Protein AF-A0A958ZJN3-F1 (afdb_monomer)

pLDDT: mean 93.8, std 6.38, range [65.38, 98.19]

Nearest PDB structures (foldseek):
  4qgr-assembly1_B  TM=9.842E-01  e=8.094E-03  Brucella abortus 2308
  8e75-assembly1_A  TM=9.952E-01  e=1.212E-01  Psychrobacter cryohalolentis K5
  3nu7-assembly1_B  TM=9.693E-01  e=3.065E-01  Pseudomonas aeruginosa

Secondary structure (DSSP, 8-state):
-----SS-HHHHHHHHHHHHHHHHHHHHHHT--SS-HHHHHHHHHHHHHHT-S------

Foldseek 3Di:
DPPDDPDCVPVVCVVCVVVVVVVVVVCVVVVCPDPDPVVVVVFVVVCVVVVHPGDDDDD

Mean predicted aligned error: 3.88 Å

Structure (mmCIF, N/CA/C/O backbone):
data_AF-A0A958ZJN3-F1
#
_entry.id   AF-A0A958ZJN3-F1
#
loop_
_atom_site.group_PDB
_atom_site.id
_atom_site.type_symbol
_atom_site.label_atom_id
_atom_site.label_alt_id
_atom_site.label_comp_id
_atom_site.label_asym_id
_atom_site.label_entity_id
_atom_site.label_seq_id
_atom_site.pdbx_PDB_ins_code
_atom_site.Cartn_x
_atom_site.Cartn_y
_atom_site.Cartn_z
_atom_site.occupancy
_atom_site.B_iso_or_equiv
_atom_site.auth_seq_id
_atom_site.auth_co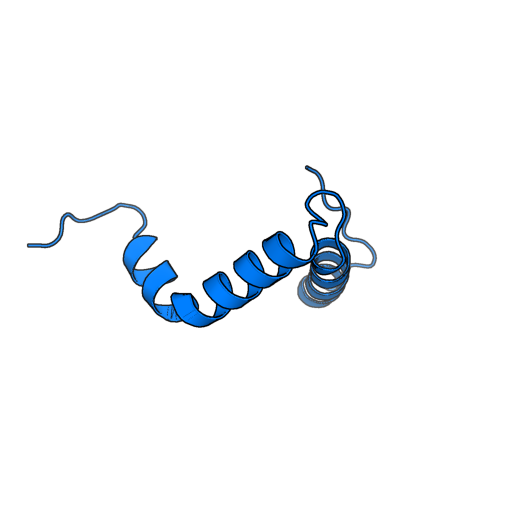mp_id
_atom_site.auth_asym_id
_atom_site.auth_atom_id
_atom_site.pdbx_PDB_model_num
ATOM 1 N N . MET A 1 1 ? -14.578 6.822 26.868 1.00 65.38 1 MET A N 1
ATOM 2 C CA . MET A 1 1 ? -15.274 6.725 25.566 1.00 65.38 1 MET A CA 1
ATOM 3 C C . MET A 1 1 ? -14.264 7.025 24.477 1.00 65.38 1 MET A C 1
ATOM 5 O O . MET A 1 1 ? -13.592 8.044 24.581 1.00 65.38 1 MET A O 1
ATOM 9 N N . LYS A 1 2 ? -14.104 6.140 23.485 1.00 75.50 2 LYS A N 1
ATOM 10 C CA . LYS A 1 2 ? -13.334 6.483 22.281 1.00 75.50 2 LYS A CA 1
ATOM 11 C C . LYS A 1 2 ? -14.137 7.551 21.512 1.00 75.50 2 LYS A C 1
ATOM 13 O O . LYS A 1 2 ? -15.359 7.399 21.436 1.00 75.50 2 LYS A O 1
ATOM 18 N N . PRO A 1 3 ? -13.513 8.621 20.995 1.00 83.69 3 PRO A N 1
ATOM 19 C CA . PRO A 1 3 ? -14.210 9.579 20.143 1.00 83.69 3 PRO A CA 1
ATOM 20 C C . PRO A 1 3 ? -14.774 8.847 18.921 1.00 83.69 3 PRO A C 1
ATOM 22 O O . PRO A 1 3 ? -14.057 8.054 18.308 1.00 83.69 3 PRO A O 1
ATOM 25 N N . LEU A 1 4 ? -16.045 9.078 18.586 1.00 85.25 4 LEU A N 1
ATOM 26 C CA . LEU A 1 4 ? -16.653 8.482 17.399 1.00 85.25 4 LEU A CA 1
ATOM 27 C C . LEU A 1 4 ? -16.109 9.208 16.164 1.00 85.25 4 LEU A C 1
ATOM 29 O O . LEU A 1 4 ? -16.450 10.364 15.919 1.00 85.25 4 LEU A O 1
ATOM 33 N N . GLN A 1 5 ? -15.231 8.537 15.425 1.00 88.75 5 GLN A N 1
ATOM 34 C CA . GLN A 1 5 ? -14.683 9.043 14.171 1.00 88.75 5 GLN A CA 1
ATOM 35 C C . GLN A 1 5 ? -15.626 8.680 13.022 1.00 88.75 5 GLN A C 1
ATOM 37 O O . GLN A 1 5 ? -16.162 7.573 12.997 1.00 88.75 5 GLN A O 1
ATOM 42 N N . LEU A 1 6 ? -15.802 9.587 12.056 1.00 92.19 6 LEU A N 1
ATOM 43 C CA . LEU A 1 6 ? -16.605 9.329 10.851 1.00 92.19 6 LEU A CA 1
ATOM 44 C C . LEU A 1 6 ? -16.062 8.130 10.050 1.00 92.19 6 LEU A C 1
ATOM 46 O O . LEU A 1 6 ? -16.837 7.359 9.494 1.00 92.19 6 LEU A O 1
ATOM 50 N N . VAL A 1 7 ? -14.736 7.954 10.033 1.00 93.50 7 VAL A N 1
ATOM 51 C CA . VAL A 1 7 ? -14.042 6.782 9.482 1.00 93.50 7 VAL A CA 1
ATOM 52 C C . VAL A 1 7 ? -12.931 6.379 10.455 1.00 93.50 7 VAL A C 1
ATOM 54 O O . VAL A 1 7 ? -12.016 7.160 10.715 1.00 93.50 7 VAL A O 1
ATOM 57 N N . ASP A 1 8 ? -13.005 5.169 11.015 1.00 93.44 8 ASP A N 1
ATOM 58 C CA . ASP A 1 8 ? -12.014 4.656 11.975 1.00 93.44 8 ASP A CA 1
ATOM 59 C C . ASP A 1 8 ? -10.837 3.968 11.266 1.00 93.44 8 ASP A C 1
ATOM 61 O O . ASP A 1 8 ? -10.736 2.740 11.198 1.00 93.44 8 ASP A O 1
ATOM 65 N N . LEU A 1 9 ? -9.922 4.786 10.745 1.00 93.62 9 LEU A N 1
ATOM 66 C CA . LEU A 1 9 ? -8.686 4.305 10.125 1.00 93.62 9 LEU A CA 1
ATOM 67 C C . LEU A 1 9 ? -7.697 3.729 11.149 1.00 93.62 9 LEU A C 1
ATOM 69 O O . LEU A 1 9 ? -6.853 2.913 10.788 1.00 93.62 9 LEU A O 1
ATOM 73 N N . GLN A 1 10 ? -7.799 4.113 12.427 1.00 93.00 10 GLN A N 1
ATOM 74 C CA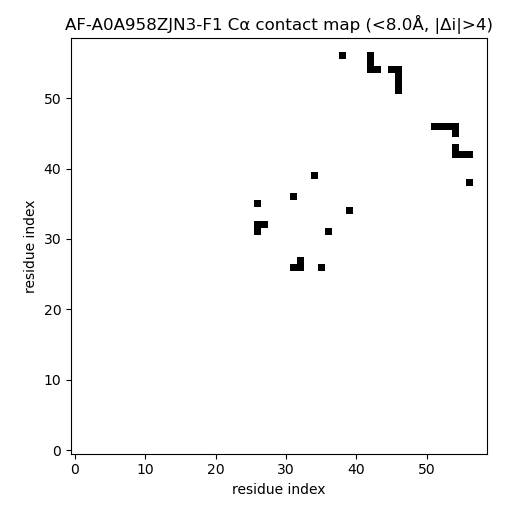 . GLN A 1 10 ? -6.887 3.630 13.465 1.00 93.00 10 GLN A CA 1
ATOM 75 C C . GLN A 1 10 ? -7.110 2.141 13.723 1.00 93.00 10 GLN A C 1
ATOM 77 O O . GLN A 1 10 ? -6.166 1.354 13.678 1.00 93.00 10 GLN A O 1
ATOM 82 N N . THR A 1 11 ? -8.358 1.745 13.969 1.00 93.88 11 THR A N 1
ATOM 83 C CA . THR A 1 11 ? -8.689 0.334 14.187 1.00 93.88 11 THR A CA 1
ATOM 84 C C . THR A 1 11 ? -8.517 -0.473 12.896 1.00 93.88 11 THR A C 1
ATOM 86 O O . THR A 1 11 ? -8.172 -1.650 12.961 1.00 93.88 11 THR A O 1
ATOM 89 N N . GLN A 1 12 ? -8.721 0.133 11.717 1.00 94.69 12 GLN A N 1
ATOM 90 C CA . GLN A 1 12 ? -8.416 -0.517 10.439 1.00 94.69 12 GLN A CA 1
ATOM 91 C C . GLN A 1 12 ? -6.920 -0.820 10.309 1.00 94.69 12 GLN A C 1
ATOM 93 O O . GLN A 1 12 ? -6.572 -1.973 10.078 1.00 94.69 12 GLN A O 1
ATOM 98 N N . TYR A 1 13 ? -6.050 0.174 10.514 1.00 96.19 13 TYR A N 1
ATOM 99 C CA . TYR A 1 13 ? -4.597 0.004 10.459 1.00 96.19 13 TYR A CA 1
ATOM 100 C C . TYR A 1 13 ? -4.119 -1.059 11.452 1.00 96.19 13 TYR A C 1
ATOM 102 O O . TYR A 1 13 ? -3.391 -1.960 11.059 1.00 96.19 13 TYR A O 1
ATOM 110 N N . GLN A 1 14 ? -4.603 -1.033 12.699 1.00 96.44 14 GLN A N 1
ATOM 111 C CA . GLN A 1 14 ? -4.231 -2.019 13.726 1.00 96.44 14 GLN A CA 1
ATOM 112 C C . GLN A 1 14 ? -4.498 -3.475 13.312 1.00 96.44 14 GLN A C 1
ATOM 114 O O . GLN A 1 14 ? -3.793 -4.373 13.761 1.00 96.44 14 GLN A O 1
ATOM 119 N N . LYS A 1 15 ? -5.497 -3.735 12.456 1.00 97.62 15 LYS A N 1
ATOM 120 C CA . LYS A 1 15 ? -5.804 -5.094 11.974 1.00 97.62 15 LYS A CA 1
ATOM 121 C C . LYS A 1 15 ? -4.806 -5.613 10.940 1.00 97.62 15 LYS A C 1
ATOM 123 O O . LYS A 1 15 ? -4.673 -6.822 10.814 1.00 97.62 15 LYS A O 1
ATOM 128 N N . ILE A 1 16 ? -4.155 -4.716 10.202 1.00 97.75 16 ILE A N 1
ATOM 129 C CA . ILE A 1 16 ? -3.251 -5.034 9.083 1.00 97.75 16 ILE A CA 1
ATOM 130 C C . ILE A 1 16 ? -1.852 -4.426 9.280 1.00 97.75 16 ILE A C 1
ATOM 132 O O . ILE A 1 16 ? -1.063 -4.327 8.343 1.00 97.75 16 ILE A O 1
ATOM 136 N N . GLU A 1 17 ? -1.529 -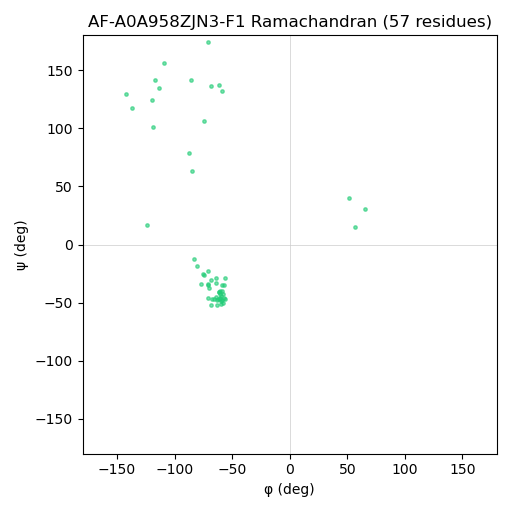4.019 10.510 1.00 97.62 17 GLU A N 1
ATOM 137 C CA . GLU A 1 17 ? -0.321 -3.265 10.855 1.00 97.62 17 GLU A CA 1
ATOM 138 C C . GLU A 1 17 ? 0.955 -4.024 10.484 1.00 97.62 17 GLU A C 1
ATOM 140 O O . GLU A 1 17 ? 1.877 -3.451 9.908 1.00 97.62 17 GLU A O 1
ATOM 145 N N . SER A 1 18 ? 1.010 -5.322 10.784 1.00 98.19 18 SER A N 1
ATOM 146 C CA . SER A 1 18 ? 2.172 -6.160 10.483 1.00 98.19 18 SER A CA 1
ATOM 147 C C . SER A 1 18 ? 2.463 -6.241 8.983 1.00 98.19 18 SER A C 1
ATOM 149 O O . SER A 1 18 ? 3.624 -6.163 8.586 1.00 98.19 18 SER A O 1
ATOM 151 N N . GLU A 1 19 ? 1.423 -6.356 8.157 1.00 97.75 19 GLU A N 1
ATOM 152 C CA . GLU A 1 19 ? 1.545 -6.437 6.697 1.00 97.75 19 GLU A CA 1
ATOM 153 C C . GLU A 1 19 ? 1.962 -5.088 6.102 1.00 97.75 19 GLU A C 1
ATOM 155 O O . GLU A 1 19 ? 2.916 -5.025 5.324 1.00 97.75 19 GLU A O 1
ATOM 160 N N . ILE A 1 20 ? 1.324 -3.995 6.541 1.00 97.06 20 ILE A N 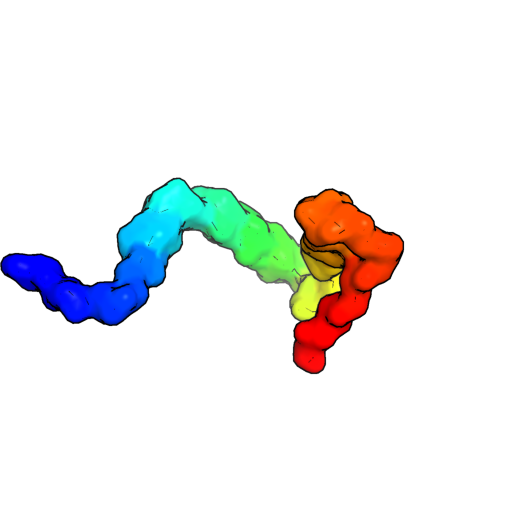1
ATOM 161 C CA . ILE A 1 20 ? 1.682 -2.637 6.110 1.00 97.06 20 ILE A CA 1
ATOM 162 C C . ILE A 1 20 ? 3.133 -2.320 6.482 1.00 97.06 20 ILE A C 1
ATOM 164 O O . ILE A 1 20 ? 3.899 -1.862 5.634 1.00 97.06 20 ILE A O 1
ATOM 168 N N . ASN A 1 21 ? 3.538 -2.584 7.727 1.00 97.94 21 ASN A N 1
ATOM 169 C CA . ASN A 1 21 ? 4.894 -2.291 8.189 1.00 97.94 21 ASN A CA 1
ATOM 170 C C . ASN A 1 21 ? 5.946 -3.072 7.397 1.00 97.94 21 ASN A C 1
ATOM 172 O O . ASN A 1 21 ? 6.986 -2.514 7.046 1.00 97.94 21 ASN A O 1
ATOM 176 N N . ALA A 1 22 ? 5.681 -4.343 7.087 1.00 97.88 22 ALA A N 1
ATOM 177 C CA . ALA A 1 22 ? 6.572 -5.146 6.259 1.00 97.88 22 ALA A CA 1
ATOM 178 C C . ALA A 1 22 ? 6.725 -4.559 4.844 1.00 97.88 22 ALA A C 1
ATOM 180 O O . ALA A 1 22 ? 7.858 -4.394 4.384 1.00 97.88 22 ALA A O 1
ATOM 181 N N . ALA A 1 23 ? 5.620 -4.185 4.191 1.00 96.50 23 ALA A N 1
ATOM 182 C CA . ALA A 1 23 ? 5.638 -3.591 2.853 1.00 96.50 23 ALA A CA 1
ATOM 183 C C . ALA A 1 23 ? 6.370 -2.237 2.832 1.00 96.50 23 ALA A C 1
ATOM 185 O O . ALA A 1 23 ? 7.283 -2.031 2.032 1.00 96.50 23 ALA A O 1
ATOM 186 N N . VAL A 1 24 ? 6.055 -1.340 3.774 1.00 96.94 24 VAL A N 1
ATOM 187 C CA . VAL A 1 24 ? 6.695 -0.017 3.888 1.00 96.94 24 VAL A CA 1
ATOM 188 C C . VAL A 1 24 ? 8.202 -0.147 4.118 1.00 96.94 24 VAL A C 1
ATOM 190 O O . VAL A 1 24 ? 8.995 0.521 3.451 1.00 96.94 24 VAL A O 1
ATOM 193 N N . LEU A 1 25 ? 8.624 -1.031 5.028 1.00 97.88 25 LEU A N 1
ATOM 194 C CA . LEU A 1 25 ? 10.046 -1.294 5.257 1.00 97.88 25 LEU A CA 1
ATOM 195 C C . LEU A 1 25 ? 10.726 -1.900 4.022 1.00 97.88 25 LEU A C 1
ATOM 197 O O . LEU A 1 25 ? 11.898 -1.610 3.781 1.00 97.88 25 LEU A O 1
ATOM 201 N N . GLY A 1 26 ? 10.016 -2.713 3.238 1.00 97.25 26 GLY A N 1
ATOM 202 C CA . GLY A 1 26 ? 10.488 -3.233 1.954 1.00 97.25 26 GLY A CA 1
ATOM 203 C C . GLY A 1 26 ? 10.817 -2.116 0.963 1.00 97.25 26 GLY A C 1
ATOM 204 O O . GLY A 1 26 ? 11.943 -2.047 0.460 1.00 97.25 26 GLY A O 1
ATOM 205 N N . VAL A 1 27 ? 9.887 -1.178 0.761 1.00 96.62 27 VAL A N 1
ATOM 206 C CA . VAL A 1 27 ? 10.097 -0.014 -0.118 1.00 96.62 27 VAL A CA 1
ATOM 207 C C . VAL A 1 27 ? 11.269 0.834 0.379 1.00 96.62 27 VAL A C 1
ATOM 209 O O . VAL A 1 27 ? 12.170 1.145 -0.399 1.00 96.62 27 VAL A O 1
ATOM 212 N N . LEU A 1 28 ? 11.327 1.135 1.683 1.00 97.38 28 LEU A N 1
ATOM 213 C CA . LEU A 1 28 ? 12.420 1.916 2.279 1.00 97.38 28 LEU A CA 1
ATOM 214 C C . LEU A 1 28 ? 13.796 1.271 2.077 1.00 97.38 28 LEU A C 1
ATOM 216 O O . LEU A 1 28 ? 14.763 1.973 1.803 1.00 97.38 28 LEU A O 1
ATOM 220 N N . ARG A 1 29 ? 13.894 -0.058 2.196 1.00 97.19 29 ARG A N 1
ATOM 221 C CA . ARG A 1 29 ? 15.151 -0.796 1.988 1.00 97.19 29 ARG A CA 1
ATOM 222 C C . ARG A 1 29 ? 15.577 -0.833 0.524 1.00 97.19 29 ARG A C 1
ATOM 224 O O . ARG A 1 29 ? 16.771 -0.832 0.247 1.00 97.19 29 ARG A O 1
ATOM 231 N N . SER A 1 30 ? 14.615 -0.902 -0.393 1.00 96.31 30 SER A N 1
ATOM 232 C CA . SER A 1 30 ? 14.881 -0.939 -1.835 1.00 96.31 30 SER A CA 1
ATOM 233 C C . SER A 1 30 ? 15.164 0.441 -2.440 1.00 96.31 30 SER A C 1
ATOM 235 O O . SER A 1 30 ? 15.708 0.520 -3.538 1.00 96.31 30 SER A O 1
ATOM 237 N N . CYS A 1 31 ? 14.780 1.520 -1.747 1.00 95.81 31 CYS A N 1
ATOM 238 C CA . CYS A 1 31 ? 14.782 2.898 -2.248 1.00 95.81 31 CYS A CA 1
ATOM 239 C C . CYS A 1 31 ? 13.957 3.105 -3.539 1.00 95.81 31 CYS A C 1
ATOM 241 O O . CYS A 1 31 ? 14.085 4.139 -4.198 1.00 95.81 31 CYS A O 1
ATOM 243 N N . ALA A 1 32 ? 13.095 2.152 -3.909 1.00 94.69 32 ALA A N 1
ATOM 244 C CA . ALA A 1 32 ? 12.280 2.192 -5.121 1.00 94.69 32 ALA A CA 1
ATOM 245 C C . ALA A 1 32 ? 10.972 2.972 -4.895 1.00 94.69 32 ALA A C 1
ATOM 247 O O . ALA A 1 32 ? 9.877 2.421 -4.958 1.00 94.69 32 ALA A O 1
ATOM 248 N N . PHE A 1 33 ? 11.084 4.269 -4.603 1.00 93.31 33 PHE A N 1
ATOM 249 C CA . PHE A 1 33 ? 9.938 5.105 -4.216 1.00 93.31 33 PHE A CA 1
ATOM 250 C C . PHE A 1 33 ? 9.010 5.49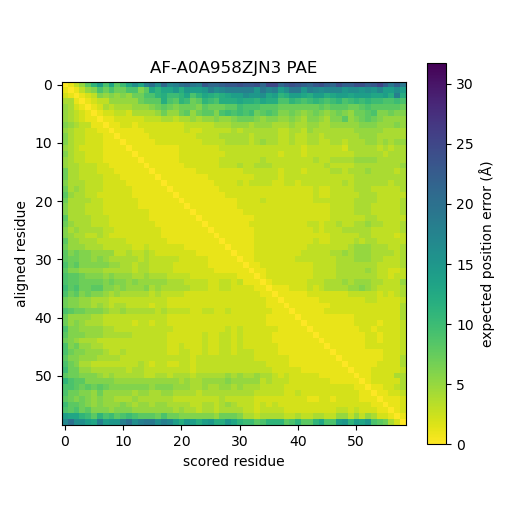3 -5.373 1.00 93.31 33 PHE A C 1
ATOM 252 O O . PHE A 1 33 ? 7.843 5.799 -5.147 1.00 93.31 33 PHE A O 1
ATOM 259 N N . ILE A 1 34 ? 9.524 5.516 -6.605 1.00 92.62 34 ILE A N 1
ATOM 260 C CA . ILE A 1 34 ? 8.779 5.926 -7.799 1.00 92.62 34 ILE A CA 1
ATOM 261 C C . ILE A 1 34 ? 8.751 4.751 -8.766 1.00 92.62 34 ILE A C 1
ATOM 263 O O . ILE A 1 34 ? 9.804 4.248 -9.151 1.00 92.62 34 ILE A O 1
ATOM 267 N N . ASN A 1 35 ? 7.543 4.349 -9.171 1.00 86.94 35 ASN A N 1
ATOM 268 C CA . ASN A 1 35 ? 7.311 3.253 -10.115 1.00 86.94 35 ASN A CA 1
ATOM 269 C C . ASN A 1 35 ? 8.050 1.951 -9.731 1.00 86.94 35 ASN A C 1
ATOM 271 O O . ASN A 1 35 ? 8.637 1.278 -10.579 1.00 86.94 35 ASN A O 1
ATOM 275 N N . GLY A 1 36 ? 8.065 1.642 -8.430 1.00 91.44 36 GLY A N 1
ATOM 276 C CA . GLY A 1 36 ? 8.667 0.430 -7.884 1.00 91.44 36 GLY A CA 1
ATOM 277 C C . GLY A 1 36 ? 7.874 -0.842 -8.222 1.00 91.44 36 GLY A C 1
ATOM 278 O O . GLY A 1 36 ? 6.769 -0.762 -8.766 1.00 91.44 36 GLY A O 1
ATOM 279 N N . PRO A 1 37 ? 8.411 -2.026 -7.874 1.00 93.81 37 PRO A N 1
ATOM 280 C CA . PRO A 1 37 ? 7.792 -3.315 -8.196 1.00 93.81 37 PRO A CA 1
ATOM 281 C C . PRO A 1 37 ? 6.363 -3.449 -7.650 1.00 93.81 37 PRO A C 1
ATOM 283 O O . PRO A 1 37 ? 5.499 -3.991 -8.337 1.00 93.81 37 PRO A O 1
ATOM 286 N N . ASP A 1 38 ? 6.090 -2.879 -6.474 1.00 94.25 38 ASP A N 1
ATOM 287 C CA . ASP A 1 38 ? 4.769 -2.922 -5.839 1.00 94.25 38 ASP A CA 1
ATOM 288 C C . ASP A 1 38 ? 3.687 -2.190 -6.658 1.00 94.25 38 ASP A C 1
ATOM 290 O O . ASP A 1 38 ? 2.525 -2.585 -6.638 1.00 94.25 38 ASP A O 1
ATOM 294 N N . VAL A 1 39 ? 4.051 -1.165 -7.445 1.00 94.56 39 VAL A N 1
ATOM 295 C CA . VAL A 1 39 ? 3.111 -0.457 -8.341 1.00 94.56 39 VAL A CA 1
ATOM 296 C C . VAL A 1 39 ? 2.699 -1.349 -9.516 1.00 94.56 39 VAL A C 1
ATOM 298 O O . VAL A 1 39 ? 1.541 -1.329 -9.936 1.00 94.56 39 VAL A O 1
ATOM 301 N N . GLY A 1 40 ? 3.639 -2.141 -10.039 1.00 93.62 40 GLY A N 1
ATOM 302 C CA . GLY A 1 40 ? 3.374 -3.115 -11.098 1.00 93.62 40 GLY A CA 1
ATOM 303 C C . GLY A 1 40 ? 2.488 -4.260 -10.611 1.00 93.62 40 GLY A C 1
ATOM 304 O O . GLY A 1 40 ? 1.483 -4.559 -11.250 1.00 93.62 40 GLY A O 1
ATOM 305 N N . ALA A 1 41 ? 2.8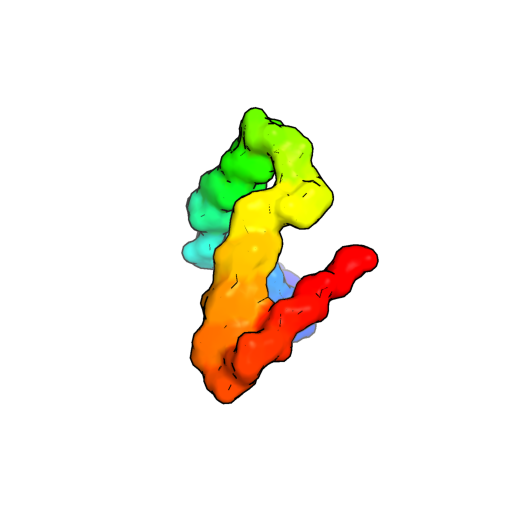08 -4.824 -9.444 1.00 95.25 41 ALA A N 1
ATOM 306 C CA . ALA A 1 41 ? 1.994 -5.863 -8.814 1.00 95.25 41 ALA A CA 1
ATOM 307 C C . ALA A 1 41 ? 0.566 -5.367 -8.535 1.00 95.25 41 ALA A C 1
ATOM 309 O O . ALA A 1 41 ? -0.400 -6.001 -8.954 1.00 95.25 41 ALA A O 1
ATOM 310 N N . PHE A 1 42 ? 0.425 -4.174 -7.944 1.00 95.44 42 PHE A N 1
ATOM 311 C CA . PHE A 1 42 ? -0.883 -3.569 -7.689 1.00 95.44 42 PHE A CA 1
ATOM 312 C C . PHE A 1 42 ? -1.699 -3.387 -8.969 1.00 95.44 42 PHE A C 1
ATOM 314 O O . PHE A 1 42 ? -2.897 -3.660 -8.993 1.00 95.44 42 PHE A O 1
ATOM 321 N N . ARG A 1 43 ? -1.062 -2.939 -10.055 1.00 95.69 43 ARG A N 1
ATOM 322 C CA . ARG A 1 43 ? -1.727 -2.811 -11.350 1.00 95.69 43 ARG A CA 1
ATOM 323 C C . ARG A 1 43 ? -2.309 -4.150 -11.812 1.00 95.69 43 ARG A C 1
ATOM 325 O O . ARG A 1 43 ? -3.473 -4.179 -12.199 1.00 95.69 43 ARG A O 1
ATOM 332 N N . GLU A 1 44 ? -1.519 -5.220 -11.793 1.00 96.88 44 GLU A N 1
ATOM 333 C CA . GLU A 1 44 ? -1.952 -6.550 -12.244 1.00 96.88 44 GLU A CA 1
ATOM 334 C C . GLU A 1 44 ? -3.080 -7.106 -11.365 1.00 96.88 44 GLU A C 1
ATOM 336 O O . GLU A 1 44 ? -4.097 -7.579 -11.876 1.00 96.88 44 GLU A O 1
ATOM 341 N N . GLU A 1 45 ? -2.941 -6.991 -10.044 1.00 97.44 45 GLU A N 1
ATOM 342 C CA . GLU A 1 45 ? -3.968 -7.395 -9.080 1.00 97.44 45 GLU A CA 1
ATOM 343 C C . GLU A 1 45 ? -5.273 -6.619 -9.291 1.00 97.44 45 GLU A C 1
ATOM 345 O O . GLU A 1 45 ? -6.363 -7.192 -9.235 1.00 97.44 45 GLU A O 1
ATOM 350 N N . PHE A 1 46 ? -5.182 -5.321 -9.587 1.00 97.19 46 PHE A N 1
ATOM 351 C CA . PHE A 1 46 ? -6.352 -4.474 -9.781 1.00 97.19 46 PHE A CA 1
ATOM 352 C C . PHE A 1 46 ? -7.013 -4.677 -11.151 1.00 97.19 46 PHE A C 1
ATOM 354 O O . PHE A 1 46 ? -8.242 -4.642 -11.244 1.00 97.19 46 PHE A O 1
ATOM 361 N N . GLU A 1 47 ? -6.231 -4.963 -12.200 1.00 98.12 47 GLU A N 1
ATOM 362 C CA . GLU A 1 47 ? -6.739 -5.431 -13.500 1.00 98.12 47 GLU A CA 1
ATOM 363 C C . GLU A 1 47 ? -7.577 -6.703 -13.321 1.00 98.12 47 GLU A C 1
ATOM 36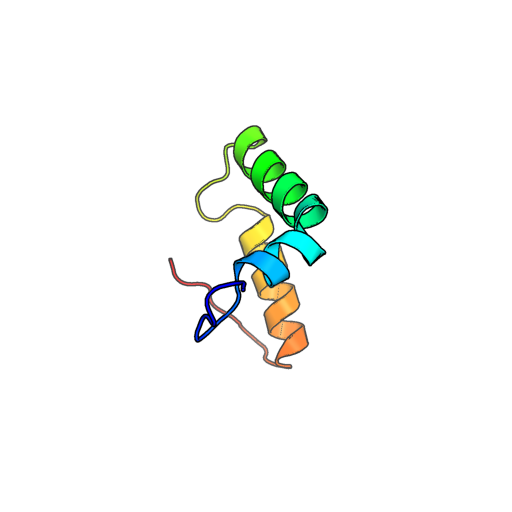5 O O . GLU A 1 47 ? -8.711 -6.774 -13.805 1.00 98.12 47 GLU A O 1
ATOM 370 N N . GLN A 1 48 ? -7.060 -7.672 -12.558 1.00 98.19 48 GLN A N 1
ATOM 371 C CA . GLN A 1 48 ? -7.758 -8.922 -12.255 1.00 98.19 48 GLN A CA 1
ATOM 372 C C . GLN A 1 48 ? -9.005 -8.694 -11.397 1.00 98.19 48 GLN A C 1
ATOM 374 O O . GLN A 1 48 ? -10.072 -9.211 -11.726 1.00 98.19 48 GLN A O 1
ATOM 379 N N . TYR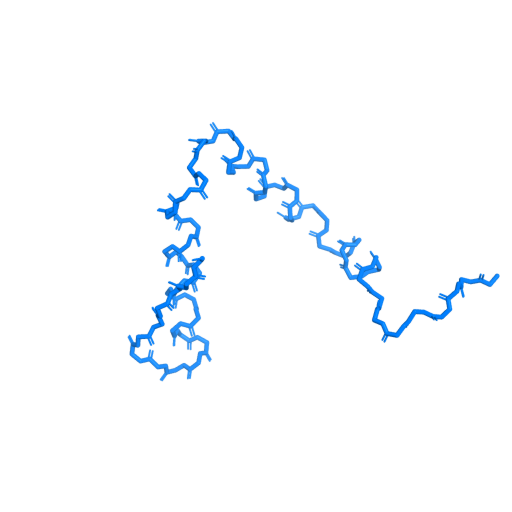 A 1 49 ? -8.895 -7.897 -10.332 1.00 97.94 49 TYR A N 1
ATOM 380 C CA . TYR A 1 49 ? -10.001 -7.609 -9.417 1.00 97.94 49 TYR A CA 1
ATOM 381 C C . TYR A 1 49 ? -11.183 -6.936 -10.125 1.00 97.94 49 TYR A C 1
ATOM 383 O O . TYR A 1 49 ? -12.337 -7.295 -9.892 1.00 97.94 49 TYR A O 1
ATOM 391 N N . LEU A 1 50 ? -10.905 -5.972 -11.008 1.00 97.75 50 LEU A N 1
ATOM 392 C CA . LEU A 1 50 ? -11.933 -5.264 -11.772 1.00 97.75 50 LEU A CA 1
ATOM 393 C C . LEU A 1 50 ? -12.389 -6.027 -13.026 1.00 97.75 50 LEU A C 1
ATOM 395 O O . LEU A 1 50 ? -13.388 -5.644 -13.634 1.00 97.75 50 LEU A O 1
ATOM 399 N N . GLY A 1 51 ? -11.666 -7.072 -13.440 1.00 97.56 51 GLY A N 1
ATOM 400 C CA . GLY A 1 51 ? -11.930 -7.802 -14.681 1.00 97.56 51 GLY A CA 1
ATOM 401 C C . GLY A 1 51 ? -11.711 -6.953 -15.939 1.00 97.56 51 GLY A C 1
ATOM 402 O O . GLY A 1 51 ? -12.397 -7.144 -16.945 1.00 97.56 51 GLY A O 1
ATOM 403 N N . VAL A 1 52 ? -10.787 -5.990 -15.886 1.00 97.88 52 VAL A N 1
ATOM 404 C CA . VAL A 1 52 ? -10.480 -5.078 -16.998 1.00 97.88 52 VAL A CA 1
ATOM 405 C C . VAL A 1 52 ? -9.123 -5.397 -17.602 1.00 97.88 52 VAL A C 1
ATOM 407 O O . VAL A 1 52 ? -8.239 -5.946 -16.956 1.00 97.88 52 VAL A O 1
ATOM 410 N N . LYS A 1 53 ? -8.932 -5.012 -18.865 1.00 95.88 53 LYS A N 1
ATOM 411 C CA . LYS A 1 53 ? -7.679 -5.290 -19.575 1.00 95.88 53 LYS A CA 1
ATOM 412 C C . LYS A 1 53 ? -6.505 -4.450 -19.066 1.00 95.88 53 LYS A C 1
ATOM 414 O O . LYS A 1 53 ? -5.370 -4.905 -19.139 1.00 95.88 53 LYS A O 1
ATOM 419 N N . HIS A 1 54 ? -6.769 -3.210 -18.652 1.00 95.94 54 HIS A N 1
ATOM 420 C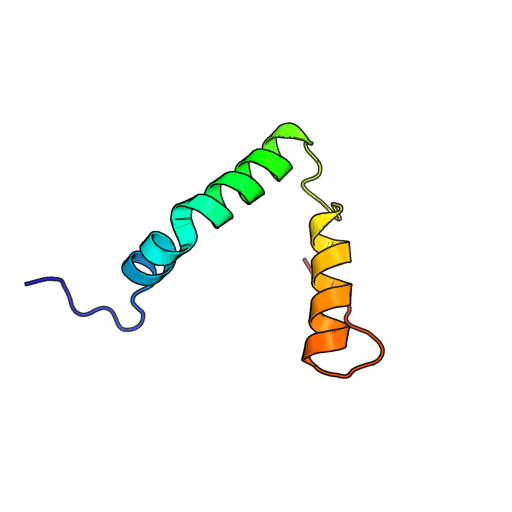 CA . HIS A 1 54 ? -5.726 -2.249 -18.314 1.00 95.94 54 HIS A CA 1
ATOM 421 C C . HIS A 1 54 ? -6.118 -1.382 -17.118 1.00 95.94 54 HIS A C 1
ATOM 423 O O . HIS A 1 54 ? -7.173 -0.748 -17.130 1.00 95.94 54 HIS A O 1
ATOM 429 N N . VAL A 1 55 ? -5.218 -1.299 -16.142 1.00 96.69 55 VAL A N 1
ATOM 430 C CA . VAL A 1 55 ? -5.194 -0.282 -15.086 1.00 96.69 55 VAL A CA 1
ATOM 431 C C . VAL A 1 55 ? -3.942 0.560 -15.300 1.00 96.69 55 VAL A C 1
ATOM 433 O O . VAL A 1 55 ? -2.861 0.037 -15.556 1.00 96.69 55 VAL A O 1
ATOM 436 N N . ILE A 1 56 ? -4.080 1.881 -15.216 1.00 94.50 56 ILE A N 1
ATOM 437 C CA . ILE A 1 56 ? -2.960 2.815 -15.355 1.00 94.50 56 ILE A CA 1
ATOM 438 C C . ILE A 1 56 ? -2.856 3.589 -14.040 1.00 94.50 56 ILE A C 1
ATOM 440 O O . ILE A 1 56 ? -3.665 4.491 -13.814 1.00 94.50 56 ILE A O 1
ATOM 444 N N . PRO A 1 57 ? -1.913 3.227 -13.152 1.00 91.25 57 PRO A N 1
ATOM 445 C CA . PRO A 1 57 ? -1.664 3.985 -11.933 1.00 91.25 57 PRO A CA 1
ATOM 446 C C . PRO A 1 57 ? -1.220 5.417 -12.263 1.00 91.25 57 PRO A C 1
ATOM 448 O O . PRO A 1 57 ? -0.394 5.623 -13.152 1.00 91.25 57 PRO A O 1
ATOM 451 N N . CYS A 1 58 ? -1.752 6.398 -11.536 1.00 90.50 58 CYS A N 1
ATOM 452 C CA . CYS A 1 58 ? -1.303 7.789 -11.576 1.00 90.50 58 CYS A CA 1
ATOM 453 C C . CYS A 1 58 ? -0.769 8.201 -10.199 1.00 90.50 58 CYS A C 1
ATOM 455 O O . CYS A 1 58 ? -1.343 7.811 -9.180 1.00 90.50 58 CYS A O 1
ATOM 457 N N . ALA A 1 59 ? 0.306 8.987 -10.185 1.00 69.38 59 ALA A N 1
ATOM 458 C CA . ALA A 1 59 ? 0.922 9.562 -8.992 1.00 69.38 59 ALA A CA 1
ATOM 459 C C . ALA A 1 59 ? 1.020 11.082 -9.141 1.00 69.38 59 ALA A C 1
ATOM 461 O O . ALA A 1 59 ? 1.236 11.533 -10.292 1.00 69.38 59 ALA A O 1
#

Radius of gyration: 15.34 Å; Cα contacts (8 Å, |Δi|>4): 16; chains: 1; bounding box: 32×18×45 Å

Sequence (59 aa):
MKPLQLVDLQTQYQKIESEINAAVLGVLRSCAFINGPDVGAFREEFEQYLGVKHVIPCA

Solvent-accessible surface area (backbone atoms only — not comparable to full-atom values): 3817 Å² total; per-residue (Å²): 132,83,82,88,58,98,69,62,57,66,70,52,44,67,76,47,42,72,61,51,53,53,52,53,51,49,42,66,73,67,65,45,82,71,91,25,72,67,56,56,51,50,32,56,54,49,17,61,75,71,72,44,96,76,58,81,90,84,133